Protein AF-A0A7V9RB89-F1 (afdb_monomer)

Radius of gyration: 16.5 Å; Cα contacts (8 Å, |Δi|>4): 293; chains: 1; bounding box: 40×35×55 Å

Solvent-accessible surface area (backbone atoms only — not comparable to full-atom values): 9734 Å² total; per-residue (Å²): 130,84,79,78,78,75,52,52,23,32,39,73,30,50,36,52,61,47,45,62,72,90,54,40,83,45,37,61,54,42,22,46,54,52,33,53,50,50,51,65,57,49,55,71,31,87,60,39,39,52,59,54,70,90,77,46,61,68,39,65,51,99,50,34,65,42,52,78,81,28,48,93,84,55,78,72,59,70,92,80,54,57,86,86,67,62,52,31,41,33,34,41,39,35,37,32,60,62,63,66,38,30,37,38,36,38,37,78,88,64,66,72,45,76,28,66,26,52,68,92,36,50,22,41,11,50,46,40,16,51,34,54,51,30,47,76,67,78,43,74,66,72,88,67,79,61,62,93,34,50,36,58,56,53,53,56,51,34,67,72,49,36,65,60,48,33,52,52,23,45,61,73,78,105

Foldseek 3Di:
DPDDDAAAEEEEAQAQEAEDDPLRVLRQVLSVVVRVVVQVQQCQFPRYDYDDPVPFDFAQDPLATHGQQRDDPRPDDPVVCPVPHHQKYWYWYAYPLDGWIKIWIQGPVGDIDIFIFDDDAPQRGVQRSQQVVCVVVVHHRRPDGGDRHGRVNSSVVSVVCVVVRSVVSVVVVD

pLDDT: mean 82.62, std 15.43, range [40.25, 97.62]

Secondary structure (DSSP, 8-state):
-PPPPPPEEEEEPPPEEEE-GGGGGGHHHHHHHHHHHHHHHHTT-TTEEEPPGGGS-EEEETTEEEETT-STT----GGG--TTS-SEEEEEEEEESS---EEEEEETTS--EEEE--SSSHHHHHHHHHHHHHHTTTPPPPSSPPP---HHHHHHHHHHHHHHHHHHHHHHT-

Mean predicted aligned error: 6.87 Å

Structure (mmCIF, N/CA/C/O backbone):
data_AF-A0A7V9RB89-F1
#
_entry.id   AF-A0A7V9RB89-F1
#
loop_
_atom_site.group_PDB
_atom_site.id
_atom_site.type_symbol
_atom_site.label_a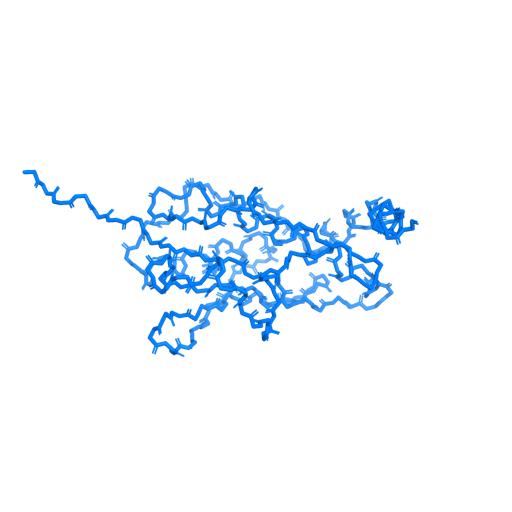tom_id
_atom_site.label_alt_id
_atom_site.label_comp_id
_atom_site.label_asym_id
_atom_site.label_entity_id
_atom_site.label_seq_id
_atom_site.pdbx_PDB_ins_code
_atom_site.Cartn_x
_atom_site.Cartn_y
_atom_site.Cartn_z
_atom_site.occupancy
_atom_site.B_iso_or_equiv
_atom_site.auth_seq_id
_atom_site.auth_comp_id
_atom_site.auth_asym_id
_atom_site.auth_atom_id
_atom_site.pdbx_PDB_model_num
ATOM 1 N N . MET A 1 1 ? -10.535 8.836 34.112 1.00 44.34 1 MET A N 1
ATOM 2 C CA . MET A 1 1 ? -9.836 9.058 32.825 1.00 44.34 1 MET A CA 1
ATOM 3 C C . MET A 1 1 ? -10.573 8.266 31.757 1.00 44.34 1 MET A C 1
ATOM 5 O O . MET A 1 1 ? -10.891 7.116 32.045 1.00 44.34 1 MET A O 1
ATOM 9 N N . PRO A 1 2 ? -10.910 8.839 30.589 1.00 47.19 2 PRO A N 1
ATOM 10 C CA . PRO A 1 2 ? -11.488 8.049 29.507 1.00 47.19 2 PRO A CA 1
ATOM 11 C C . PRO A 1 2 ? -10.495 6.961 29.083 1.00 47.19 2 PRO A C 1
ATOM 13 O O . PRO A 1 2 ? -9.287 7.201 29.063 1.00 47.19 2 PRO A O 1
ATOM 16 N N . ALA A 1 3 ? -10.992 5.758 28.794 1.00 58.00 3 ALA A N 1
ATOM 17 C CA . ALA A 1 3 ? -10.149 4.661 28.337 1.00 58.00 3 ALA A CA 1
ATOM 18 C C . ALA A 1 3 ? -9.470 5.055 27.016 1.00 58.00 3 ALA A C 1
ATOM 20 O O . ALA A 1 3 ? -10.143 5.438 26.058 1.00 58.00 3 ALA A O 1
ATOM 21 N N . LEU A 1 4 ? -8.139 4.974 26.967 1.00 59.44 4 LEU A N 1
ATOM 22 C CA . LEU A 1 4 ? -7.384 5.184 25.734 1.00 59.44 4 LEU A CA 1
ATOM 23 C C . LEU A 1 4 ? -7.846 4.153 24.699 1.00 59.44 4 LEU A C 1
ATOM 25 O O . LEU A 1 4 ? -7.739 2.944 24.920 1.00 59.44 4 LEU A O 1
ATOM 29 N N . ARG A 1 5 ? -8.381 4.627 23.569 1.00 74.12 5 ARG A N 1
ATOM 30 C CA . ARG A 1 5 ? -8.770 3.750 22.462 1.00 74.12 5 ARG A CA 1
ATOM 31 C C . ARG A 1 5 ? -7.505 3.089 21.922 1.00 74.12 5 ARG A C 1
ATOM 33 O O . ARG A 1 5 ? -6.578 3.774 21.498 1.00 74.12 5 ARG A O 1
ATOM 40 N N . LYS A 1 6 ? -7.470 1.757 21.941 1.00 83.12 6 LYS A N 1
ATOM 41 C CA . LYS A 1 6 ? -6.386 0.990 21.323 1.00 83.12 6 LYS A CA 1
ATOM 42 C C . LYS A 1 6 ? -6.282 1.362 19.830 1.00 83.12 6 LYS A C 1
ATOM 44 O O . LYS A 1 6 ? -7.332 1.450 19.187 1.00 83.12 6 LYS A O 1
ATOM 49 N N . PRO A 1 7 ? -5.070 1.554 19.276 1.00 88.44 7 PRO A N 1
ATOM 50 C CA . PRO A 1 7 ? -4.898 1.806 17.847 1.00 88.44 7 PRO A CA 1
ATOM 51 C C . PRO A 1 7 ? -5.515 0.692 16.996 1.00 88.44 7 PRO A C 1
ATOM 53 O O . PRO A 1 7 ? -5.465 -0.480 17.381 1.00 88.44 7 PRO A O 1
ATOM 56 N N . HIS A 1 8 ? -6.064 1.052 15.835 1.00 89.50 8 HIS A N 1
ATOM 57 C CA . HIS A 1 8 ? -6.584 0.089 14.861 1.00 89.50 8 HIS A CA 1
ATOM 58 C C . HIS A 1 8 ? -5.412 -0.608 14.172 1.00 89.50 8 HIS A C 1
ATOM 60 O O . HIS A 1 8 ? -4.564 0.048 13.561 1.00 89.50 8 HIS A O 1
ATOM 66 N N . ARG A 1 9 ? -5.313 -1.931 14.316 1.00 87.38 9 ARG A N 1
ATOM 67 C CA . ARG A 1 9 ? -4.134 -2.690 13.883 1.00 87.38 9 ARG A CA 1
ATOM 68 C C . ARG A 1 9 ? -4.324 -3.225 12.484 1.00 87.38 9 ARG A C 1
ATOM 70 O O . ARG A 1 9 ? -5.241 -4.012 12.247 1.00 87.38 9 ARG A O 1
ATOM 77 N N . ILE A 1 10 ? -3.418 -2.868 11.588 1.00 87.06 10 ILE A N 1
ATOM 78 C CA . ILE A 1 10 ? -3.523 -3.233 10.179 1.00 87.06 10 ILE A CA 1
ATOM 79 C C . ILE A 1 10 ? -2.289 -3.969 9.688 1.00 87.06 10 ILE A C 1
ATOM 81 O O . ILE A 1 10 ? -1.202 -3.824 10.246 1.00 87.06 10 ILE A O 1
ATOM 85 N N . ALA A 1 11 ? -2.449 -4.704 8.595 1.00 83.19 11 ALA A N 1
ATOM 86 C CA . ALA A 1 11 ? -1.333 -5.106 7.755 1.00 83.19 11 ALA A CA 1
ATOM 87 C C . ALA A 1 11 ? -1.590 -4.725 6.304 1.00 83.19 11 ALA A C 1
ATOM 89 O O . ALA A 1 11 ? -2.717 -4.830 5.822 1.00 83.19 11 ALA A O 1
ATOM 90 N N . VAL A 1 12 ? -0.530 -4.285 5.633 1.00 86.31 12 VAL A N 1
ATOM 91 C CA . VAL A 1 12 ? -0.569 -3.832 4.245 1.00 86.31 12 VAL A CA 1
ATOM 92 C C . VAL A 1 12 ? 0.015 -4.936 3.371 1.00 86.31 12 VAL A C 1
ATOM 94 O O . VAL A 1 12 ? 1.176 -5.305 3.552 1.00 86.31 12 VAL A O 1
ATOM 97 N N . LEU A 1 13 ? -0.775 -5.485 2.450 1.00 83.38 13 LEU A N 1
ATOM 98 C CA . LEU A 1 13 ? -0.290 -6.453 1.463 1.00 83.38 13 LEU A CA 1
ATOM 99 C C . LEU A 1 13 ? 0.309 -5.724 0.256 1.00 83.38 13 LEU A C 1
ATOM 101 O O . LEU A 1 13 ? 0.037 -4.538 0.044 1.00 83.38 13 LEU A O 1
ATOM 105 N N . VAL A 1 14 ? 1.107 -6.435 -0.546 1.00 83.62 14 VAL A N 1
ATOM 106 C CA . VAL A 1 14 ? 1.648 -5.883 -1.792 1.00 83.62 14 VAL A CA 1
ATOM 107 C C . VAL A 1 14 ? 0.480 -5.487 -2.706 1.00 83.62 14 VAL A C 1
ATOM 109 O O . VAL A 1 14 ? -0.481 -6.254 -2.828 1.00 83.62 14 VAL A O 1
ATOM 112 N N . PRO A 1 15 ? 0.536 -4.305 -3.342 1.00 89.50 15 PRO A N 1
ATOM 113 C CA . PRO A 1 15 ? -0.453 -3.887 -4.321 1.00 89.50 15 PRO A CA 1
ATOM 114 C C . PRO A 1 15 ? -0.630 -4.894 -5.460 1.00 89.50 15 PRO A C 1
ATOM 116 O O . PRO A 1 15 ? 0.336 -5.440 -5.990 1.00 89.50 15 PRO A O 1
ATOM 119 N N . GLN A 1 16 ? -1.874 -5.071 -5.888 1.00 91.12 16 GLN A N 1
ATOM 120 C CA . GLN A 1 16 ? -2.214 -5.652 -7.178 1.00 91.12 16 GLN A CA 1
ATOM 121 C C . GLN A 1 16 ? -1.991 -4.576 -8.242 1.00 91.12 16 GLN A C 1
ATOM 123 O O . GLN A 1 16 ? -2.804 -3.664 -8.403 1.00 91.12 16 GLN A O 1
ATOM 128 N N . LEU A 1 17 ? -0.847 -4.658 -8.917 1.00 91.38 17 LEU A N 1
ATOM 129 C CA . LEU A 1 17 ? -0.403 -3.654 -9.871 1.00 91.38 17 LEU A CA 1
ATOM 130 C C . LEU A 1 17 ? -0.473 -4.184 -11.302 1.00 91.38 17 LEU A C 1
ATOM 132 O O . LEU A 1 17 ? 0.083 -5.239 -11.602 1.00 91.38 17 LEU A O 1
ATOM 136 N N . ALA A 1 18 ? -1.100 -3.413 -12.186 1.00 93.06 18 ALA A N 1
ATOM 137 C CA . ALA A 1 18 ? -0.979 -3.586 -13.628 1.00 93.06 18 ALA A CA 1
ATOM 138 C C . ALA A 1 18 ? -0.146 -2.432 -14.203 1.00 93.06 18 ALA A C 1
ATOM 140 O O . ALA A 1 18 ? -0.438 -1.270 -13.928 1.00 93.06 18 ALA A O 1
ATOM 141 N N . ILE A 1 19 ? 0.885 -2.741 -14.992 1.00 93.25 19 ILE A N 1
ATOM 142 C CA . ILE A 1 19 ? 1.668 -1.737 -15.724 1.00 93.25 19 ILE A CA 1
ATOM 143 C C . ILE A 1 19 ? 1.481 -1.968 -17.219 1.00 93.25 19 ILE A C 1
ATOM 145 O O . ILE A 1 19 ? 1.599 -3.096 -17.700 1.00 93.25 19 ILE A O 1
ATOM 149 N N . GLU A 1 20 ? 1.180 -0.899 -17.948 1.00 87.81 20 GLU A N 1
ATOM 150 C CA . GLU A 1 20 ? 0.993 -0.940 -19.395 1.00 87.81 20 GLU A CA 1
ATOM 151 C C . GLU A 1 20 ? 2.329 -0.988 -20.163 1.00 87.81 20 GLU A C 1
ATOM 153 O O . GLU A 1 20 ? 3.328 -0.379 -19.780 1.00 87.81 20 GLU A O 1
ATOM 158 N N . GLY A 1 21 ? 2.328 -1.669 -21.313 1.00 88.56 21 GLY A N 1
ATOM 159 C CA . GLY A 1 21 ? 3.415 -1.606 -22.292 1.00 88.56 21 GLY A CA 1
ATOM 160 C C . GLY A 1 21 ? 4.725 -2.274 -21.860 1.00 88.56 21 GLY A C 1
ATOM 161 O O . GLY A 1 21 ? 4.742 -3.248 -21.110 1.00 88.56 21 GLY A O 1
ATOM 162 N N . GLY A 1 22 ? 5.843 -1.763 -22.386 1.00 87.19 22 GLY A N 1
ATOM 163 C CA . GLY A 1 22 ? 7.181 -2.328 -22.158 1.00 87.19 22 GLY A CA 1
ATOM 164 C C . GLY A 1 22 ? 7.659 -2.257 -20.704 1.00 87.19 22 GLY A C 1
ATOM 165 O O . GLY A 1 22 ? 8.598 -2.958 -20.340 1.00 87.19 22 GLY A O 1
ATOM 166 N N . ASP A 1 23 ? 6.994 -1.461 -19.865 1.00 90.62 23 ASP A N 1
ATOM 167 C CA . ASP A 1 23 ? 7.321 -1.315 -18.446 1.00 90.62 23 ASP A CA 1
ATOM 168 C C . ASP A 1 23 ? 6.724 -2.416 -17.563 1.00 90.62 23 ASP A C 1
ATOM 170 O O . ASP A 1 23 ? 7.016 -2.459 -16.369 1.00 90.62 23 ASP A O 1
ATOM 174 N N . ALA A 1 24 ? 5.937 -3.339 -18.129 1.00 90.75 24 ALA A N 1
ATOM 175 C CA . ALA A 1 24 ? 5.381 -4.482 -17.403 1.00 90.75 24 ALA A CA 1
ATOM 176 C C . ALA A 1 24 ? 6.450 -5.319 -16.672 1.00 90.75 24 ALA A C 1
ATOM 178 O O . ALA A 1 24 ? 6.165 -5.915 -15.634 1.00 90.75 24 ALA A O 1
ATOM 179 N N . ALA A 1 25 ? 7.694 -5.314 -17.165 1.00 88.69 25 ALA A N 1
ATOM 180 C CA . ALA A 1 25 ? 8.830 -5.973 -16.522 1.00 88.69 25 ALA A CA 1
ATOM 181 C C . ALA A 1 25 ? 9.185 -5.397 -15.136 1.00 88.69 25 ALA A C 1
ATOM 183 O O . ALA A 1 25 ? 9.809 -6.097 -14.346 1.00 88.69 25 ALA A O 1
ATOM 184 N N . TYR A 1 26 ? 8.778 -4.159 -14.830 1.00 90.38 26 TYR A N 1
ATOM 185 C CA . TYR A 1 26 ? 9.046 -3.481 -13.555 1.00 90.38 26 TYR A CA 1
ATOM 186 C C . TYR A 1 26 ? 7.879 -3.565 -12.557 1.00 90.38 26 TYR A C 1
ATOM 188 O O . TYR A 1 26 ? 7.852 -2.842 -11.557 1.00 90.38 26 TYR A O 1
ATOM 196 N N . ALA A 1 27 ? 6.873 -4.406 -12.826 1.00 90.44 27 ALA A N 1
ATOM 197 C CA . ALA A 1 27 ? 5.674 -4.494 -11.992 1.00 90.44 27 ALA A CA 1
ATOM 198 C C . ALA A 1 27 ? 5.983 -4.900 -10.542 1.00 90.44 27 ALA A C 1
ATOM 200 O O . ALA A 1 27 ? 5.367 -4.372 -9.614 1.00 90.44 27 ALA A O 1
ATOM 201 N N . ALA A 1 28 ? 6.959 -5.787 -10.333 1.00 88.38 28 ALA A N 1
ATOM 202 C CA . ALA A 1 28 ? 7.362 -6.223 -9.000 1.00 88.38 28 ALA A CA 1
ATOM 203 C C . ALA A 1 28 ? 8.019 -5.081 -8.203 1.00 88.38 28 ALA A C 1
ATOM 205 O O . ALA A 1 28 ? 7.640 -4.819 -7.061 1.00 88.38 28 ALA A O 1
ATOM 206 N N . GLU A 1 29 ? 8.951 -4.350 -8.818 1.00 90.88 29 GLU A N 1
ATOM 207 C CA . GLU A 1 29 ? 9.652 -3.215 -8.211 1.00 90.88 29 GLU A CA 1
ATOM 208 C C . GLU A 1 29 ? 8.698 -2.061 -7.903 1.00 90.88 29 GLU A C 1
ATOM 210 O O . GLU A 1 29 ? 8.773 -1.454 -6.834 1.00 90.88 29 GLU A O 1
ATOM 215 N N . ALA A 1 30 ? 7.769 -1.773 -8.816 1.00 92.50 30 ALA A N 1
ATOM 216 C CA . ALA A 1 30 ? 6.751 -0.752 -8.603 1.00 92.50 30 ALA A CA 1
ATOM 217 C C . ALA A 1 30 ? 5.776 -1.158 -7.497 1.00 92.50 30 ALA A C 1
ATOM 219 O O . ALA A 1 30 ? 5.452 -0.335 -6.639 1.00 92.50 30 ALA A O 1
ATOM 220 N N . GLY A 1 31 ? 5.371 -2.430 -7.452 1.00 90.75 31 GLY A N 1
ATOM 221 C CA . GLY A 1 31 ? 4.583 -2.980 -6.353 1.00 90.75 31 GLY A CA 1
ATOM 222 C C . GLY A 1 31 ? 5.287 -2.802 -5.007 1.00 90.75 31 GLY A C 1
ATOM 223 O O . GLY A 1 31 ? 4.670 -2.326 -4.053 1.00 90.75 31 GLY A O 1
ATOM 224 N N . LEU A 1 32 ? 6.589 -3.096 -4.939 1.00 88.56 32 LEU A N 1
ATOM 225 C CA . LEU A 1 32 ? 7.406 -2.913 -3.737 1.00 88.56 32 LEU A CA 1
ATOM 226 C C . LEU A 1 32 ? 7.508 -1.436 -3.324 1.00 88.56 32 LEU A C 1
ATOM 228 O O . LEU A 1 32 ? 7.311 -1.111 -2.153 1.00 88.56 32 LEU A O 1
ATOM 232 N N . LEU A 1 33 ? 7.762 -0.529 -4.272 1.00 91.00 33 LEU A N 1
ATOM 233 C CA . LEU A 1 33 ? 7.849 0.912 -4.012 1.00 91.00 33 LEU A CA 1
ATOM 234 C C . LEU A 1 33 ? 6.528 1.482 -3.475 1.00 91.00 33 LEU A C 1
ATOM 236 O O . LEU A 1 33 ? 6.517 2.223 -2.486 1.00 91.00 33 LEU A O 1
ATOM 240 N N . VAL A 1 34 ? 5.404 1.108 -4.088 1.00 91.38 34 VAL A N 1
ATOM 241 C CA . VAL A 1 34 ? 4.070 1.536 -3.645 1.00 91.38 34 VAL A CA 1
ATOM 242 C C . VAL A 1 34 ? 3.742 0.933 -2.278 1.00 91.38 34 VAL A C 1
ATOM 244 O O . VAL A 1 34 ? 3.245 1.641 -1.403 1.00 91.38 34 VAL A O 1
ATOM 247 N N . TRP A 1 35 ? 4.073 -0.340 -2.048 1.00 89.25 35 TRP A N 1
ATOM 248 C CA . TRP A 1 35 ? 3.883 -1.010 -0.759 1.00 89.25 35 TRP A CA 1
ATOM 249 C C . TRP A 1 35 ? 4.624 -0.303 0.386 1.00 89.25 35 TRP A C 1
ATOM 251 O O . TRP A 1 35 ? 4.004 0.046 1.394 1.00 89.25 35 TRP A O 1
ATOM 261 N N . MET A 1 36 ? 5.920 -0.018 0.209 1.00 87.88 36 MET A N 1
ATOM 262 C CA . MET A 1 36 ? 6.722 0.721 1.193 1.00 87.88 36 MET A CA 1
ATOM 263 C C . MET A 1 36 ? 6.128 2.105 1.467 1.00 87.88 36 MET A C 1
ATOM 265 O O . MET A 1 36 ? 5.982 2.504 2.622 1.00 87.88 36 MET A O 1
ATOM 269 N N . THR A 1 37 ? 5.711 2.808 0.410 1.00 89.44 37 THR A N 1
ATOM 270 C CA . THR A 1 37 ? 5.068 4.125 0.520 1.00 89.44 37 THR A CA 1
ATOM 271 C C . THR A 1 37 ? 3.798 4.070 1.370 1.00 89.44 37 THR A C 1
ATOM 273 O O . THR A 1 37 ? 3.598 4.925 2.234 1.00 89.44 37 THR A O 1
ATOM 276 N N . CYS A 1 38 ? 2.960 3.047 1.180 1.00 89.88 38 CYS A N 1
ATOM 277 C CA . CYS A 1 38 ? 1.737 2.866 1.960 1.00 89.88 38 CYS A CA 1
ATOM 278 C C . CYS A 1 38 ? 2.034 2.675 3.448 1.00 89.88 38 CYS A C 1
ATOM 280 O O . CYS A 1 38 ? 1.398 3.314 4.287 1.00 89.88 38 CYS A O 1
ATOM 282 N N . ILE A 1 39 ? 3.005 1.822 3.788 1.00 88.19 39 ILE A N 1
ATOM 283 C CA . ILE A 1 39 ? 3.357 1.568 5.189 1.00 88.19 39 ILE A CA 1
ATOM 284 C C . ILE A 1 39 ? 3.927 2.828 5.834 1.00 88.19 39 ILE A C 1
ATOM 286 O O . ILE A 1 39 ? 3.470 3.226 6.906 1.00 88.19 39 ILE A O 1
ATOM 290 N N . GLU A 1 40 ? 4.861 3.498 5.162 1.00 88.31 40 GLU A N 1
ATOM 291 C CA . GLU A 1 40 ? 5.455 4.741 5.647 1.00 88.31 40 GLU A CA 1
ATOM 292 C C . GLU A 1 40 ? 4.419 5.847 5.849 1.00 88.31 40 GLU A C 1
ATOM 294 O O . GLU A 1 40 ? 4.482 6.606 6.820 1.00 88.31 40 GLU A O 1
ATOM 299 N N . HIS A 1 41 ? 3.445 5.964 4.953 1.00 90.25 41 HIS A N 1
ATOM 300 C CA . HIS A 1 41 ? 2.369 6.931 5.110 1.00 90.25 41 HIS A CA 1
ATOM 301 C C . HIS A 1 41 ? 1.471 6.580 6.306 1.00 90.25 41 HIS A C 1
ATOM 303 O O . HIS A 1 41 ? 1.266 7.404 7.197 1.00 90.25 41 HIS A O 1
ATOM 309 N N . LEU A 1 42 ? 0.979 5.341 6.370 1.00 91.12 42 LEU A N 1
ATOM 310 C CA . LEU A 1 42 ? -0.008 4.922 7.365 1.00 91.12 42 LEU A CA 1
ATOM 311 C C . LEU A 1 42 ? 0.570 4.798 8.780 1.00 91.12 42 LEU A C 1
ATOM 313 O O . LEU A 1 42 ? -0.135 5.096 9.745 1.00 91.12 42 LEU A O 1
ATOM 317 N N . ARG A 1 43 ? 1.851 4.426 8.938 1.00 89.12 43 ARG A N 1
ATOM 318 C CA . ARG A 1 43 ? 2.501 4.309 10.262 1.00 89.12 43 ARG A CA 1
ATOM 319 C C . ARG A 1 43 ? 2.603 5.645 11.001 1.00 89.12 43 ARG A C 1
ATOM 321 O O . ARG A 1 43 ? 2.803 5.656 12.210 1.00 89.12 43 ARG A O 1
ATOM 328 N N . ARG A 1 44 ? 2.462 6.770 10.289 1.00 89.88 44 ARG A N 1
ATOM 329 C CA . ARG A 1 44 ? 2.465 8.125 10.867 1.00 89.88 44 ARG A CA 1
ATOM 330 C C . ARG A 1 44 ? 1.115 8.526 11.467 1.00 89.88 44 ARG A C 1
ATOM 332 O O . ARG A 1 44 ? 1.045 9.543 12.155 1.00 89.88 44 ARG A O 1
ATOM 339 N N . HIS A 1 45 ? 0.045 7.767 11.222 1.00 91.62 45 HIS A N 1
ATOM 340 C CA . HIS A 1 45 ? -1.274 8.082 11.757 1.00 91.62 45 HIS A CA 1
ATOM 341 C C . HIS A 1 45 ? -1.407 7.600 13.219 1.00 91.62 45 HIS A C 1
ATOM 343 O O . HIS A 1 45 ? -1.308 6.400 13.476 1.00 91.62 45 HIS A O 1
ATOM 349 N N . PRO A 1 46 ? -1.725 8.482 14.189 1.00 90.19 46 PRO A N 1
ATOM 350 C CA . PRO A 1 46 ? -1.694 8.149 15.621 1.00 90.19 46 PRO A CA 1
ATOM 351 C C . PRO A 1 46 ? -2.754 7.122 16.052 1.00 90.19 46 PRO A C 1
ATOM 353 O O . PRO A 1 46 ? -2.617 6.468 17.080 1.00 90.19 46 PRO A O 1
ATOM 356 N N . GLY A 1 47 ? -3.828 6.978 15.273 1.00 91.00 47 GLY A N 1
ATOM 357 C CA . GLY A 1 47 ? -4.880 5.985 15.502 1.00 91.00 47 GLY A CA 1
ATOM 358 C C . GLY A 1 47 ? -4.630 4.621 14.852 1.00 91.00 47 GLY A C 1
ATOM 359 O O . GLY A 1 47 ? -5.504 3.759 14.946 1.00 91.00 47 GLY A O 1
ATOM 360 N N . LEU A 1 48 ? -3.492 4.424 14.175 1.00 90.75 48 LEU A N 1
ATOM 361 C CA . LEU A 1 48 ? -3.139 3.163 13.524 1.00 90.75 48 LEU A CA 1
ATOM 362 C C . LEU A 1 48 ? -1.947 2.500 14.209 1.00 90.75 48 LEU A C 1
ATOM 364 O O . LEU A 1 48 ? -1.000 3.151 14.634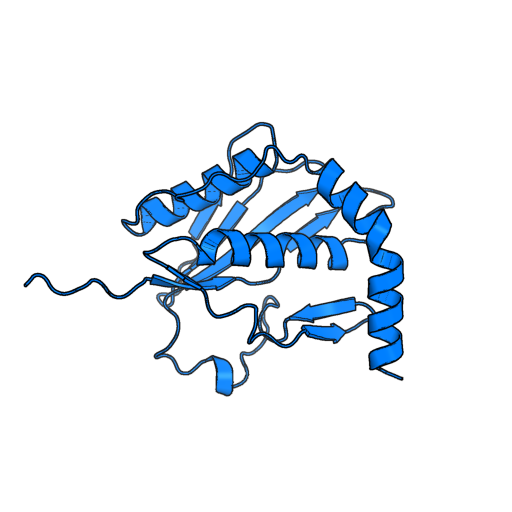 1.00 90.75 48 LEU A O 1
ATOM 368 N N . ALA A 1 49 ? -1.982 1.175 14.251 1.00 88.38 49 ALA A N 1
ATOM 369 C CA . ALA A 1 49 ? -0.812 0.348 14.487 1.00 88.38 49 ALA A CA 1
ATOM 370 C C . ALA A 1 49 ? -0.574 -0.472 13.219 1.00 88.38 49 ALA A C 1
ATOM 372 O O . ALA A 1 49 ? -1.209 -1.505 12.994 1.00 88.38 49 ALA A O 1
ATOM 373 N N . VAL A 1 50 ? 0.302 0.032 12.355 1.00 85.69 50 VAL A N 1
ATOM 374 C CA . VAL A 1 50 ? 0.675 -0.651 11.116 1.00 85.69 50 VAL A CA 1
ATOM 375 C C . VAL A 1 50 ? 1.703 -1.711 11.467 1.00 85.69 50 VAL A C 1
ATOM 377 O O . VAL A 1 50 ? 2.745 -1.387 12.032 1.00 85.69 50 VAL A O 1
ATOM 380 N N . TYR A 1 51 ? 1.382 -2.979 11.207 1.00 72.00 51 TYR A N 1
ATOM 381 C CA . TYR A 1 51 ? 2.315 -4.064 11.476 1.00 72.00 51 TYR A CA 1
ATOM 382 C C . TYR A 1 51 ? 3.594 -3.831 10.670 1.00 72.00 51 TYR A C 1
ATOM 384 O O . TYR A 1 51 ? 3.540 -3.532 9.478 1.00 72.00 51 TYR A O 1
ATOM 392 N N . ASP A 1 52 ? 4.713 -3.894 11.379 1.00 55.69 52 ASP A N 1
ATOM 393 C CA . ASP A 1 52 ? 5.940 -3.194 11.031 1.00 55.69 52 ASP A CA 1
ATOM 394 C C . ASP A 1 52 ? 6.537 -3.658 9.691 1.00 55.69 52 ASP A C 1
ATOM 396 O O . ASP A 1 52 ? 6.869 -4.838 9.520 1.00 55.69 52 ASP A O 1
ATOM 400 N N . ALA A 1 53 ? 6.698 -2.722 8.748 1.00 48.00 53 ALA A N 1
ATOM 401 C CA . ALA A 1 53 ? 7.496 -2.945 7.540 1.00 48.00 53 ALA A CA 1
ATOM 402 C C . ALA A 1 53 ? 8.914 -3.403 7.900 1.00 48.00 53 ALA A C 1
ATOM 404 O O . ALA A 1 53 ? 9.462 -4.251 7.204 1.00 48.00 53 ALA A O 1
ATOM 405 N N . GLU A 1 54 ? 9.481 -2.904 9.005 1.00 40.56 54 GLU A N 1
ATOM 406 C CA . GLU A 1 54 ? 10.853 -3.217 9.428 1.00 40.56 54 GLU A CA 1
ATOM 407 C C . GLU A 1 54 ? 10.988 -4.658 9.944 1.00 40.56 54 GLU A C 1
ATOM 409 O O . GLU A 1 54 ? 12.060 -5.251 9.870 1.00 40.56 54 GLU A O 1
ATOM 414 N N . SER A 1 55 ? 9.885 -5.268 10.392 1.00 49.69 55 SER A N 1
ATOM 415 C CA . SER A 1 55 ? 9.831 -6.680 10.803 1.00 49.69 55 SER A CA 1
ATOM 416 C C . SER A 1 55 ? 9.349 -7.609 9.687 1.00 49.69 55 SER A C 1
ATOM 418 O O . SER A 1 55 ? 9.080 -8.789 9.927 1.00 49.69 55 SER A O 1
ATOM 420 N N . THR A 1 56 ? 9.183 -7.082 8.474 1.00 63.88 56 THR A N 1
ATOM 421 C CA . THR A 1 56 ? 8.756 -7.860 7.319 1.00 63.88 56 THR A CA 1
ATOM 422 C C . THR A 1 56 ? 9.976 -8.255 6.507 1.00 63.88 56 THR A C 1
ATOM 424 O O . THR A 1 56 ? 10.457 -7.447 5.712 1.00 63.88 56 THR A O 1
ATOM 427 N N . PRO A 1 57 ? 10.485 -9.487 6.660 1.00 68.06 57 PRO A N 1
ATOM 428 C CA . PRO A 1 57 ? 11.609 -9.914 5.853 1.00 68.06 57 PRO A CA 1
ATOM 429 C C . PRO A 1 57 ? 11.206 -9.906 4.373 1.00 68.06 57 PRO A C 1
ATOM 431 O O . PRO A 1 57 ? 10.200 -10.506 3.968 1.00 68.06 57 PRO A O 1
ATOM 434 N N . LEU A 1 58 ? 11.991 -9.177 3.581 1.00 74.44 58 LEU A N 1
ATOM 435 C CA . LEU A 1 58 ? 11.967 -9.259 2.130 1.00 74.44 58 LEU A CA 1
ATOM 436 C C . LEU A 1 58 ? 12.762 -10.494 1.731 1.00 74.44 58 LEU A C 1
ATOM 438 O O . LEU A 1 58 ? 13.916 -10.645 2.126 1.00 74.44 58 LEU A O 1
ATOM 442 N N . PHE A 1 59 ? 12.146 -11.367 0.945 1.00 74.00 59 PHE A N 1
ATOM 443 C CA . PHE A 1 59 ? 12.812 -12.540 0.403 1.00 74.00 59 PHE A CA 1
ATOM 444 C C . PHE A 1 59 ? 12.933 -12.418 -1.112 1.00 74.00 59 PHE A C 1
ATOM 446 O O . PHE A 1 59 ? 11.994 -11.940 -1.760 1.00 74.00 59 PHE A O 1
ATOM 453 N N . PRO A 1 60 ? 14.066 -12.850 -1.687 1.00 78.44 60 PRO A N 1
ATOM 454 C CA . PRO A 1 60 ? 14.168 -12.999 -3.124 1.00 78.44 60 PRO A CA 1
ATOM 455 C C . PRO A 1 60 ? 13.225 -14.119 -3.579 1.00 78.44 60 PRO A C 1
ATOM 457 O O . PRO A 1 60 ? 13.215 -15.220 -3.027 1.00 78.44 60 PRO A O 1
ATOM 460 N N . ARG A 1 61 ? 12.417 -13.832 -4.592 1.00 73.44 61 ARG A N 1
ATOM 461 C CA . ARG A 1 61 ? 11.490 -14.760 -5.228 1.00 73.44 61 ARG A CA 1
ATOM 462 C C . ARG A 1 61 ? 11.389 -14.414 -6.704 1.00 73.44 61 ARG A C 1
ATOM 464 O O . ARG A 1 61 ? 11.165 -13.260 -7.051 1.00 73.44 61 ARG A O 1
ATOM 471 N N . ASP A 1 62 ? 11.572 -15.413 -7.562 1.00 78.38 62 ASP A N 1
ATOM 472 C CA . ASP A 1 6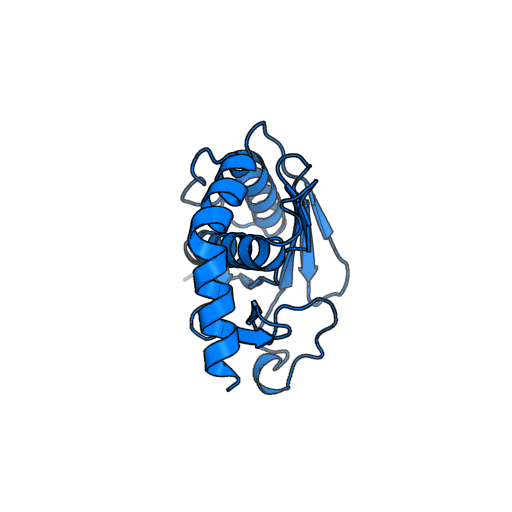2 ? 11.459 -15.267 -9.018 1.00 78.38 62 ASP A CA 1
ATOM 473 C C . ASP A 1 62 ? 12.349 -14.136 -9.590 1.00 78.38 62 ASP A C 1
ATOM 475 O O . ASP A 1 62 ? 12.036 -13.529 -10.606 1.00 78.38 62 ASP A O 1
ATOM 479 N N . GLY A 1 63 ? 13.478 -13.842 -8.928 1.00 78.38 63 GLY A N 1
ATOM 480 C CA . GLY A 1 63 ? 14.402 -12.767 -9.310 1.00 78.38 63 GLY A CA 1
ATOM 481 C C . GLY A 1 63 ? 14.061 -11.371 -8.771 1.00 78.38 63 GLY A C 1
ATOM 482 O O . GLY A 1 63 ? 14.765 -10.427 -9.116 1.00 78.38 63 GLY A O 1
ATOM 483 N N . HIS A 1 64 ? 13.048 -11.242 -7.909 1.00 82.25 64 HIS A N 1
ATOM 484 C CA . HIS A 1 64 ? 12.590 -9.978 -7.323 1.00 82.25 64 HIS A CA 1
ATOM 485 C C . HIS A 1 64 ? 12.491 -10.063 -5.794 1.00 82.25 64 HIS A C 1
ATOM 487 O O . HIS A 1 64 ? 12.362 -11.148 -5.234 1.00 82.25 64 HIS A O 1
ATOM 493 N N . PHE A 1 65 ? 12.511 -8.930 -5.090 1.00 82.56 65 PHE A N 1
ATOM 494 C CA . PHE A 1 65 ? 12.234 -8.909 -3.649 1.00 82.56 65 PHE A CA 1
ATOM 495 C C . PHE A 1 65 ? 10.732 -8.827 -3.377 1.00 82.56 65 PHE A C 1
ATOM 497 O O . PHE A 1 65 ? 10.055 -7.933 -3.883 1.00 82.56 65 PHE A O 1
ATOM 504 N N . ALA A 1 66 ? 10.226 -9.716 -2.522 1.00 76.75 66 ALA A N 1
ATOM 505 C CA . ALA A 1 66 ? 8.840 -9.700 -2.072 1.00 76.75 66 ALA A CA 1
ATOM 506 C C . ALA A 1 66 ? 8.733 -9.918 -0.549 1.00 76.75 66 ALA A C 1
ATOM 508 O O . ALA A 1 66 ? 9.469 -10.729 0.020 1.00 76.75 66 ALA A O 1
ATOM 509 N N . PRO A 1 67 ? 7.800 -9.236 0.134 1.00 74.00 67 PRO A N 1
ATOM 510 C CA . PRO A 1 67 ? 7.544 -9.463 1.550 1.00 74.00 67 PRO A CA 1
ATOM 511 C C . PRO A 1 67 ? 6.834 -10.804 1.797 1.00 74.00 67 PRO A C 1
ATOM 513 O O . PRO A 1 67 ? 5.813 -11.105 1.177 1.00 74.00 67 PRO A O 1
ATOM 516 N N . GLN A 1 68 ? 7.335 -11.594 2.757 1.00 67.69 68 GLN A N 1
ATOM 517 C CA . GLN A 1 68 ? 6.908 -12.990 2.979 1.00 67.69 68 GLN A CA 1
ATOM 518 C C . GLN A 1 68 ? 5.405 -13.177 3.274 1.00 67.69 68 GLN A C 1
ATOM 520 O O . GLN A 1 68 ? 4.836 -14.220 2.966 1.00 67.69 68 GLN A O 1
ATOM 525 N N . HIS A 1 69 ? 4.751 -12.187 3.885 1.00 60.59 69 HIS A N 1
ATOM 526 C CA . HIS A 1 69 ? 3.379 -12.306 4.397 1.00 60.59 69 HIS A CA 1
ATOM 527 C C . HIS A 1 69 ? 2.341 -11.506 3.590 1.00 60.59 69 HIS A C 1
ATOM 529 O O . HIS A 1 69 ? 1.185 -11.405 3.998 1.00 60.59 69 HIS A O 1
ATOM 535 N N . ALA A 1 70 ? 2.757 -10.897 2.481 1.00 57.06 70 ALA A N 1
ATOM 536 C CA . ALA A 1 70 ? 2.001 -9.853 1.796 1.00 57.06 70 ALA A CA 1
ATOM 537 C C . ALA A 1 70 ? 1.593 -10.249 0.365 1.00 57.06 70 ALA A C 1
ATOM 539 O O . ALA A 1 70 ? 1.369 -9.388 -0.482 1.00 57.06 70 ALA A O 1
ATOM 540 N N . LEU A 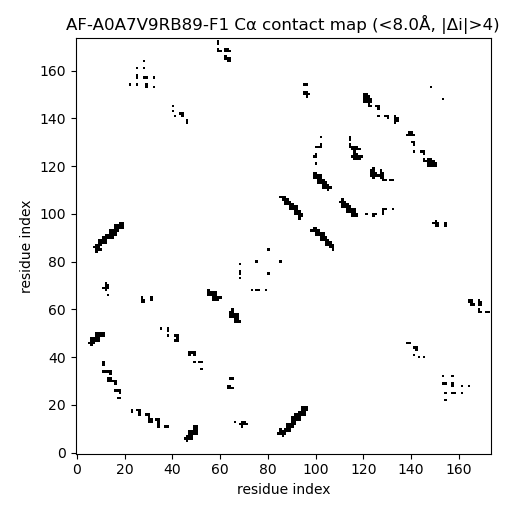1 71 ? 1.451 -11.554 0.111 1.00 58.56 71 LEU A N 1
ATOM 541 C CA . LEU A 1 71 ? 0.891 -12.086 -1.130 1.00 58.56 71 LEU A CA 1
ATOM 542 C C . LEU A 1 71 ? -0.583 -12.455 -0.947 1.00 58.56 71 LEU A C 1
ATOM 544 O O . LEU A 1 71 ? -0.997 -12.974 0.091 1.00 58.56 71 LEU A O 1
ATOM 548 N N . VAL A 1 72 ? -1.369 -12.231 -1.995 1.00 50.72 72 VAL A N 1
ATOM 549 C CA . VAL A 1 72 ? -2.768 -12.664 -2.066 1.00 50.72 72 VAL A CA 1
ATOM 550 C C . VAL A 1 72 ? -2.807 -14.191 -2.000 1.00 50.72 72 VAL A C 1
ATOM 552 O O . VAL A 1 72 ? -2.218 -14.865 -2.839 1.00 50.72 72 VAL A O 1
ATOM 555 N N . GLY A 1 73 ? -3.467 -14.738 -0.978 1.00 49.56 73 GLY A N 1
ATOM 556 C CA . GLY A 1 73 ? -3.548 -16.185 -0.759 1.00 49.56 73 GLY A CA 1
ATOM 557 C C . GLY A 1 73 ? -2.324 -16.815 -0.085 1.00 49.56 73 GLY A C 1
ATOM 558 O O . GLY A 1 73 ? -2.304 -18.034 0.062 1.00 49.56 73 GLY A O 1
ATOM 559 N N . ALA A 1 74 ? -1.325 -16.036 0.358 1.00 48.38 74 ALA A N 1
ATOM 560 C CA . ALA A 1 74 ? -0.291 -16.585 1.234 1.00 48.38 74 ALA A CA 1
ATOM 561 C C . ALA A 1 74 ? -0.939 -17.137 2.506 1.00 48.38 74 ALA A C 1
ATOM 563 O O . ALA A 1 74 ? -1.600 -16.402 3.244 1.00 48.38 74 ALA A O 1
ATOM 564 N N . THR A 1 75 ? -0.726 -18.427 2.765 1.00 43.03 75 THR A N 1
ATOM 565 C CA . THR A 1 75 ? -1.073 -19.041 4.042 1.00 43.03 75 THR A CA 1
ATOM 566 C C . THR A 1 75 ? -0.189 -18.394 5.095 1.00 43.03 75 THR A C 1
ATOM 568 O O . THR A 1 75 ? 1.039 -18.509 5.011 1.00 43.03 75 THR A O 1
ATOM 571 N N . PRO A 1 76 ? -0.754 -17.663 6.057 1.00 44.84 76 PRO A N 1
ATOM 572 C CA . PRO A 1 76 ? 0.077 -16.999 7.027 1.00 44.84 76 PRO A CA 1
ATOM 573 C C . PRO A 1 76 ? 0.787 -18.040 7.881 1.00 44.84 76 PRO A C 1
ATOM 575 O O . PRO A 1 76 ? 0.145 -18.858 8.529 1.00 44.84 76 PRO A O 1
ATOM 578 N N . VAL A 1 77 ? 2.114 -18.019 7.874 1.00 41.69 77 VAL A N 1
ATOM 579 C CA . VAL A 1 77 ? 2.907 -18.832 8.796 1.00 41.69 77 VAL A CA 1
ATOM 580 C C . VAL A 1 77 ? 2.628 -18.387 10.236 1.00 41.69 77 VAL A C 1
ATOM 582 O O . VAL A 1 77 ? 2.579 -17.187 10.526 1.00 41.69 77 VAL A O 1
ATOM 585 N N . ASP A 1 78 ? 2.438 -19.364 11.129 1.00 40.25 78 ASP A N 1
ATOM 586 C CA . ASP A 1 78 ? 1.856 -19.225 12.477 1.00 40.25 78 ASP A CA 1
ATOM 587 C C . ASP A 1 78 ? 2.452 -18.097 13.341 1.00 40.25 78 ASP A C 1
ATOM 589 O O . ASP A 1 78 ? 1.745 -17.472 14.135 1.00 40.25 78 ASP A O 1
ATOM 593 N N . GLY A 1 79 ? 3.728 -17.744 13.144 1.00 43.91 79 GLY A N 1
ATOM 594 C CA . GLY A 1 79 ? 4.386 -16.645 13.864 1.00 43.91 79 GLY A CA 1
ATOM 595 C C . GLY A 1 79 ? 3.780 -15.253 13.612 1.00 43.91 79 GLY A C 1
ATOM 596 O O . GLY A 1 79 ? 3.911 -14.358 14.448 1.00 43.91 79 GLY A O 1
ATOM 597 N N . PHE A 1 80 ? 3.071 -15.061 12.493 1.00 46.38 80 PHE A N 1
ATOM 598 C CA . PHE A 1 80 ? 2.503 -13.772 12.078 1.00 46.38 80 PHE A CA 1
ATOM 599 C C . PHE A 1 80 ? 0.998 -13.620 12.370 1.00 46.38 80 PHE A C 1
ATOM 601 O O . PHE A 1 80 ? 0.477 -12.503 12.243 1.00 46.38 80 PHE A O 1
ATOM 608 N N . PHE A 1 81 ? 0.307 -14.698 12.768 1.00 43.66 81 PHE A N 1
ATOM 609 C CA . PHE A 1 81 ? -1.161 -14.796 12.796 1.00 43.66 81 PHE A CA 1
ATOM 610 C C . PHE A 1 81 ? -1.766 -15.334 14.095 1.00 43.66 81 PHE A C 1
ATOM 612 O O . PHE A 1 81 ? -2.877 -15.863 14.091 1.00 43.66 81 PHE A O 1
ATOM 619 N N . ALA A 1 82 ? -1.135 -15.103 15.249 1.00 44.69 82 ALA A N 1
ATOM 620 C CA . ALA A 1 82 ? -1.918 -15.148 16.479 1.00 44.69 82 ALA A CA 1
ATOM 621 C C . ALA A 1 82 ? -3.119 -14.191 16.304 1.00 44.69 82 ALA A C 1
ATOM 623 O O . ALA A 1 82 ? -2.940 -12.981 16.121 1.00 44.69 82 ALA A O 1
ATOM 624 N N . SER A 1 83 ? -4.340 -14.743 16.326 1.00 43.19 83 SER A N 1
ATOM 625 C CA . SER A 1 83 ? -5.647 -14.082 16.106 1.00 43.19 83 SER A CA 1
ATOM 626 C C . SER A 1 83 ? -5.897 -12.868 17.017 1.00 43.19 83 SER A C 1
ATOM 628 O O . SER A 1 83 ? -6.870 -12.126 16.880 1.00 43.19 83 SER A O 1
ATOM 630 N N . THR A 1 84 ? -4.978 -12.650 17.948 1.00 48.31 84 THR A N 1
ATOM 631 C CA . THR A 1 84 ? -4.862 -11.545 18.878 1.00 48.31 84 THR A CA 1
ATOM 632 C C . THR A 1 84 ? -4.117 -10.327 18.326 1.00 48.31 84 THR A C 1
ATOM 634 O O . THR A 1 84 ? -4.083 -9.334 19.048 1.00 48.31 84 THR A O 1
ATOM 637 N N . ARG A 1 85 ? -3.546 -10.318 17.102 1.00 60.88 85 ARG A N 1
ATOM 638 C CA . ARG A 1 85 ? -2.631 -9.238 16.645 1.00 60.88 85 ARG A CA 1
ATOM 639 C C . ARG A 1 85 ? -3.146 -8.227 15.609 1.00 60.88 85 ARG A C 1
ATOM 641 O O . ARG A 1 85 ? -2.641 -7.109 15.644 1.00 60.88 85 ARG A O 1
ATOM 648 N N . ARG A 1 86 ? -4.119 -8.535 14.742 1.00 76.44 86 ARG A N 1
ATOM 649 C CA . ARG A 1 86 ? -4.539 -7.638 13.634 1.00 76.44 86 ARG A CA 1
ATOM 650 C C . ARG A 1 86 ? -6.059 -7.497 13.569 1.00 76.44 86 ARG A C 1
ATOM 652 O O . ARG A 1 86 ? -6.766 -8.475 13.801 1.00 76.44 86 ARG A O 1
ATOM 659 N N . ASP A 1 87 ? -6.538 -6.299 13.259 1.00 83.94 87 ASP A N 1
ATOM 660 C CA . ASP A 1 87 ? -7.967 -5.996 13.128 1.00 83.94 87 ASP A CA 1
ATOM 661 C C . ASP A 1 87 ? -8.410 -6.054 11.651 1.00 83.94 87 ASP A C 1
ATOM 663 O O . ASP A 1 87 ? -9.543 -6.446 11.356 1.00 83.94 87 ASP A O 1
ATOM 667 N N . GLU A 1 88 ? -7.506 -5.729 10.716 1.00 86.06 88 GLU A N 1
ATOM 668 C CA . GLU A 1 88 ? -7.814 -5.622 9.286 1.00 86.06 88 GLU A CA 1
ATOM 669 C C . GLU A 1 88 ? -6.584 -5.832 8.378 1.00 86.06 88 GLU A C 1
ATOM 671 O O . GLU A 1 88 ? -5.460 -5.471 8.734 1.00 86.06 88 GLU A O 1
ATOM 676 N N . LEU A 1 89 ? -6.796 -6.409 7.194 1.00 85.44 89 LEU A N 1
ATOM 677 C CA . LEU A 1 89 ? -5.822 -6.438 6.097 1.00 85.44 89 LEU A CA 1
ATOM 678 C C . LEU A 1 89 ? -6.210 -5.392 5.058 1.00 85.44 89 LEU A C 1
ATOM 680 O O . LEU A 1 89 ? -7.391 -5.276 4.743 1.00 85.44 89 LEU A O 1
ATOM 684 N N . ILE A 1 90 ? -5.241 -4.678 4.491 1.00 90.06 90 ILE A N 1
ATOM 685 C CA . ILE A 1 90 ? -5.491 -3.739 3.398 1.00 90.06 90 ILE A CA 1
ATOM 686 C C . ILE A 1 90 ? -4.505 -3.933 2.250 1.00 90.06 90 ILE A C 1
ATOM 688 O O . ILE A 1 90 ? -3.368 -4.344 2.469 1.00 90.06 90 ILE A O 1
ATOM 692 N N . TRP A 1 91 ? -4.928 -3.634 1.027 1.00 91.50 91 TRP A N 1
ATOM 693 C CA . TRP A 1 91 ? -4.061 -3.631 -0.154 1.00 91.50 91 TRP A CA 1
ATOM 694 C C . TRP A 1 91 ? -4.640 -2.741 -1.242 1.00 91.50 91 TRP A C 1
ATOM 696 O O . TRP A 1 91 ? -5.838 -2.459 -1.247 1.00 91.50 91 TRP A O 1
ATOM 706 N N . LEU A 1 92 ? -3.790 -2.299 -2.161 1.00 94.62 92 LEU A N 1
ATOM 707 C CA . LEU A 1 92 ? -4.219 -1.497 -3.300 1.00 94.62 92 LEU A CA 1
ATOM 708 C C . LEU A 1 92 ? -4.414 -2.369 -4.542 1.00 94.62 92 LEU A C 1
ATOM 710 O O . LEU A 1 92 ? -3.690 -3.340 -4.734 1.00 94.62 92 LEU A O 1
ATOM 714 N N . GLU A 1 93 ? -5.356 -1.988 -5.390 1.00 95.12 93 GLU A N 1
ATOM 715 C CA . GLU A 1 93 ? -5.471 -2.380 -6.795 1.00 95.12 93 GLU A CA 1
ATOM 716 C C . GLU A 1 93 ? -5.322 -1.094 -7.615 1.00 95.12 93 GLU A C 1
ATOM 718 O O . GLU A 1 93 ? -6.049 -0.126 -7.380 1.00 95.12 93 GLU A O 1
ATOM 723 N N . LEU A 1 94 ? -4.347 -1.038 -8.522 1.00 94.88 94 LEU A N 1
ATOM 724 C CA . LEU A 1 94 ? -4.117 0.141 -9.358 1.00 94.88 94 LEU A CA 1
ATOM 725 C C . LEU A 1 94 ? -3.408 -0.203 -10.674 1.00 94.88 94 LEU A C 1
ATOM 727 O O . LEU A 1 94 ? -2.591 -1.123 -10.744 1.00 94.88 94 LEU A O 1
ATOM 731 N N . GLY A 1 95 ? -3.726 0.574 -11.709 1.00 94.38 95 GLY A N 1
ATOM 732 C CA . GLY A 1 95 ? -3.034 0.574 -12.997 1.00 94.38 95 GLY A CA 1
ATOM 733 C C . GLY A 1 95 ? -2.057 1.746 -13.103 1.00 94.38 95 GLY A C 1
ATOM 734 O O . GLY A 1 95 ? -2.357 2.838 -12.616 1.00 94.38 95 GLY A O 1
ATOM 735 N N . LEU A 1 96 ? -0.900 1.528 -13.733 1.00 94.06 96 LEU A N 1
ATOM 736 C CA . LEU A 1 96 ? 0.091 2.558 -14.050 1.00 94.06 96 LEU A CA 1
ATOM 737 C C . LEU A 1 96 ? 0.399 2.583 -15.561 1.00 94.06 96 LEU A C 1
ATOM 739 O O . LEU A 1 96 ? 0.457 1.522 -16.185 1.00 94.06 96 LEU A O 1
ATOM 743 N N . PRO A 1 97 ? 0.651 3.771 -16.148 1.00 91.06 97 PRO A N 1
ATOM 744 C CA . PRO A 1 97 ? 0.686 5.091 -15.496 1.00 91.06 97 PRO A CA 1
ATOM 745 C C . PRO A 1 97 ? -0.703 5.645 -15.154 1.00 91.06 97 PRO A C 1
ATOM 747 O O . PRO A 1 97 ? -0.822 6.576 -14.360 1.00 91.06 97 PRO A O 1
ATOM 750 N N . LYS A 1 98 ? -1.754 5.069 -15.743 1.00 89.31 98 LYS A N 1
ATOM 751 C CA . LYS A 1 98 ? -3.138 5.511 -15.593 1.00 89.31 98 LYS A CA 1
ATOM 752 C C . LYS A 1 98 ? -3.994 4.392 -15.019 1.00 89.31 98 LYS A C 1
ATOM 754 O O . LYS A 1 98 ? -3.798 3.218 -15.313 1.00 89.31 98 LYS A O 1
ATOM 759 N N . GLY A 1 99 ? -4.986 4.784 -14.235 1.00 89.19 99 GLY A N 1
ATOM 760 C CA . GLY A 1 99 ? -5.920 3.870 -13.598 1.00 89.19 99 GLY A CA 1
ATOM 761 C C . GLY A 1 99 ? -6.560 4.521 -12.383 1.00 89.19 99 GLY A C 1
ATOM 762 O O . GLY A 1 99 ? -6.057 5.518 -11.861 1.00 89.19 99 GLY A O 1
ATOM 763 N N . VAL A 1 100 ? -7.685 3.957 -11.952 1.00 93.69 100 VAL A N 1
ATOM 764 C CA . VAL A 1 100 ? -8.302 4.318 -10.674 1.00 93.69 100 VAL A CA 1
ATOM 765 C C . VAL A 1 100 ? -7.646 3.483 -9.585 1.00 93.69 100 VAL A C 1
ATOM 767 O O . VAL A 1 100 ? -7.586 2.258 -9.693 1.00 93.69 100 VAL A O 1
ATOM 770 N N . VAL A 1 101 ? -7.170 4.139 -8.532 1.00 96.25 101 VAL A N 1
ATOM 771 C CA . VAL A 1 101 ? -6.704 3.467 -7.320 1.00 96.25 101 VAL A CA 1
ATOM 772 C C . VAL A 1 101 ? -7.905 2.935 -6.555 1.00 96.25 101 VAL A C 1
ATOM 774 O O . VAL A 1 101 ? -8.835 3.678 -6.246 1.00 96.25 101 VAL A O 1
ATOM 777 N N . LYS A 1 102 ? -7.858 1.666 -6.166 1.00 97.62 102 LYS A N 1
ATOM 778 C CA . LYS A 1 102 ? -8.804 1.077 -5.222 1.00 97.62 102 LYS A CA 1
ATOM 779 C C . LYS A 1 102 ? -8.049 0.569 -4.010 1.00 97.62 102 LYS A C 1
ATOM 781 O O . LYS A 1 102 ? -7.106 -0.202 -4.133 1.00 97.62 102 LYS A O 1
ATOM 786 N N . LEU A 1 103 ? -8.485 0.972 -2.827 1.00 97.25 103 LEU A N 1
ATOM 787 C CA . LEU A 1 103 ? -8.037 0.399 -1.569 1.00 97.25 103 LEU A CA 1
ATOM 788 C C . LEU A 1 103 ? -9.032 -0.668 -1.139 1.00 97.25 103 LEU A C 1
ATOM 790 O O . LEU A 1 103 ? -10.206 -0.386 -0.911 1.00 97.25 103 LEU A O 1
ATOM 794 N N . HIS A 1 104 ? -8.561 -1.894 -0.995 1.00 94.38 104 HIS A N 1
ATOM 795 C CA . HIS A 1 104 ? -9.335 -2.981 -0.429 1.00 94.38 104 HIS A CA 1
ATOM 796 C C . HIS A 1 104 ? -9.007 -3.144 1.040 1.00 94.38 104 HIS A C 1
ATOM 798 O O . HIS A 1 104 ? -7.852 -3.024 1.444 1.00 94.38 104 HIS A O 1
ATOM 804 N N . ALA A 1 105 ? -10.031 -3.452 1.823 1.00 92.00 105 ALA A N 1
ATOM 805 C CA . ALA A 1 105 ? -9.912 -3.733 3.236 1.00 92.00 105 ALA A CA 1
ATOM 806 C C . ALA A 1 105 ? -10.683 -5.011 3.567 1.00 92.00 105 ALA A C 1
ATOM 808 O O . ALA A 1 105 ? -11.865 -5.131 3.248 1.00 92.00 105 ALA A O 1
ATOM 809 N N . LEU A 1 106 ? -10.012 -5.972 4.189 1.00 87.38 106 LEU A N 1
ATOM 810 C CA . LEU A 1 106 ? -10.584 -7.223 4.661 1.00 87.38 106 LEU A CA 1
ATOM 811 C C . LEU A 1 106 ? -10.493 -7.247 6.193 1.00 87.38 106 LEU A C 1
ATOM 813 O O . LEU A 1 106 ? -9.434 -7.569 6.746 1.00 87.38 106 LEU A O 1
ATOM 817 N N . PRO A 1 107 ? -11.571 -6.874 6.899 1.00 84.81 107 PRO A N 1
ATOM 818 C CA . PRO A 1 107 ? -11.620 -6.964 8.345 1.00 84.81 107 PRO A CA 1
ATOM 819 C C . PRO A 1 107 ? -11.652 -8.432 8.768 1.00 84.81 107 PRO A C 1
ATOM 821 O O . PRO A 1 107 ? -12.093 -9.306 8.021 1.00 84.81 107 PRO A O 1
ATOM 824 N N . ARG A 1 108 ? -11.294 -8.702 10.024 1.00 75.19 108 ARG A N 1
ATOM 825 C CA . ARG A 1 108 ? -11.413 -10.048 10.612 1.00 75.19 108 ARG A CA 1
ATOM 826 C C . ARG A 1 108 ? -12.818 -10.660 10.478 1.00 75.19 108 ARG A C 1
ATOM 828 O O . ARG A 1 108 ? -12.944 -11.877 10.413 1.00 75.19 108 ARG A O 1
ATOM 835 N N . ALA A 1 109 ? -13.858 -9.825 10.450 1.00 77.88 109 ALA A N 1
ATOM 836 C CA . ALA A 1 109 ? -15.248 -10.252 10.284 1.00 77.88 109 ALA A CA 1
ATOM 837 C C . ALA A 1 109 ? -15.562 -10.826 8.884 1.00 77.88 109 ALA A C 1
ATOM 839 O O . ALA A 1 109 ? -16.614 -11.429 8.708 1.00 77.88 109 ALA A O 1
ATOM 840 N N . GLY A 1 110 ? -14.658 -10.669 7.909 1.00 75.75 110 GLY A N 1
ATOM 841 C CA . GLY A 1 110 ? -14.665 -11.414 6.647 1.00 75.75 110 GLY A CA 1
ATOM 842 C C . GLY A 1 110 ? -15.232 -10.679 5.432 1.00 75.75 110 GLY A C 1
ATOM 843 O O . GLY A 1 110 ? -14.961 -11.088 4.308 1.00 75.75 110 GLY A O 1
ATOM 844 N N . GLU A 1 111 ? -15.967 -9.580 5.605 1.00 86.62 111 GLU A N 1
ATOM 845 C CA . GLU A 1 111 ? -16.533 -8.856 4.462 1.00 86.62 111 GLU A CA 1
ATOM 846 C C . GLU A 1 111 ? -15.539 -7.838 3.885 1.00 86.62 111 GLU A C 1
ATOM 848 O O . GLU A 1 111 ? -15.258 -6.804 4.500 1.00 86.62 111 GLU A O 1
ATOM 853 N N . ARG A 1 112 ? -15.022 -8.118 2.681 1.00 89.81 112 ARG A N 1
ATOM 854 C CA . ARG A 1 112 ? -14.157 -7.193 1.933 1.00 89.81 112 ARG A CA 1
ATOM 855 C C . ARG A 1 112 ? -14.916 -5.910 1.593 1.00 89.81 112 ARG A C 1
ATOM 857 O O . ARG A 1 112 ? -15.983 -5.954 0.991 1.00 89.81 112 ARG A O 1
ATOM 864 N N . LYS A 1 113 ? -14.302 -4.766 1.885 1.00 94.19 113 LYS A N 1
ATOM 865 C CA . LYS A 1 113 ? -14.744 -3.434 1.455 1.00 94.19 113 LYS A CA 1
ATOM 866 C C . LYS A 1 113 ? -13.736 -2.831 0.487 1.00 94.19 113 LYS A C 1
ATOM 868 O O . LYS A 1 113 ? -12.549 -3.151 0.548 1.00 94.19 113 LYS A O 1
ATOM 873 N N . THR A 1 114 ? -14.213 -1.955 -0.389 1.00 96.69 114 THR A N 1
ATOM 874 C CA . THR A 1 114 ? -13.391 -1.256 -1.381 1.00 96.69 114 THR A CA 1
ATOM 875 C C . THR A 1 114 ? -13.650 0.242 -1.294 1.00 96.69 114 THR A C 1
ATOM 877 O O . THR A 1 114 ? -14.800 0.660 -1.176 1.00 96.69 114 THR A O 1
ATOM 880 N N . PHE A 1 115 ? -12.582 1.030 -1.354 1.00 97.50 115 PHE A N 1
ATOM 881 C CA . PHE A 1 115 ? -12.595 2.487 -1.312 1.00 97.50 115 PHE A CA 1
ATOM 882 C C . PHE A 1 115 ? -11.881 3.004 -2.558 1.00 97.50 115 PHE A C 1
ATOM 884 O O . PHE A 1 115 ? -10.698 2.724 -2.754 1.00 97.50 115 PHE A O 1
ATOM 891 N N . GLU A 1 116 ? -12.597 3.722 -3.416 1.00 97.44 116 GLU A N 1
ATOM 892 C CA . GLU A 1 116 ? -12.038 4.235 -4.667 1.00 97.44 116 GLU A CA 1
ATOM 893 C C . GLU A 1 116 ? -11.374 5.600 -4.453 1.00 97.44 116 GLU A C 1
ATOM 895 O O . GLU A 1 116 ? -11.881 6.473 -3.741 1.00 97.44 116 GLU A O 1
ATOM 900 N N . GLY A 1 117 ? -10.202 5.773 -5.051 1.00 94.25 117 GLY A N 1
ATOM 901 C CA . GLY A 1 117 ? -9.466 7.023 -5.070 1.00 94.25 117 GLY A CA 1
ATOM 902 C C . GLY A 1 117 ? -10.112 8.028 -6.017 1.00 94.25 117 GLY A C 1
ATOM 903 O O . GLY A 1 117 ? -10.577 7.678 -7.098 1.00 94.25 117 GLY A O 1
ATOM 904 N N . MET A 1 118 ? -10.115 9.297 -5.620 1.00 93.12 118 MET A N 1
ATOM 905 C CA . MET A 1 118 ? -10.551 10.412 -6.457 1.00 93.12 118 MET A CA 1
ATOM 906 C C . MET A 1 118 ? -9.418 11.424 -6.578 1.00 93.12 118 MET A C 1
ATOM 908 O O . MET A 1 118 ? -8.743 11.717 -5.596 1.00 93.12 118 MET A O 1
ATOM 912 N N . GLY A 1 119 ? -9.223 11.976 -7.774 1.00 91.19 119 GLY A N 1
ATOM 913 C CA . GLY A 1 119 ? -8.176 12.961 -8.035 1.00 91.19 119 GLY A CA 1
ATOM 914 C C . GLY A 1 119 ? -7.556 12.802 -9.416 1.00 91.19 119 GLY A C 1
ATOM 915 O O . GLY A 1 119 ? -7.813 11.824 -10.117 1.00 91.19 119 GLY A O 1
ATOM 916 N N . ARG A 1 120 ? -6.752 13.791 -9.818 1.00 89.31 120 ARG A N 1
ATOM 917 C CA . ARG A 1 120 ? -6.045 13.758 -11.109 1.00 89.31 120 ARG A CA 1
ATOM 918 C C . ARG A 1 120 ? -4.690 13.074 -10.992 1.00 89.31 120 ARG A C 1
ATOM 920 O O . ARG A 1 120 ? -4.277 12.408 -11.934 1.00 89.31 120 ARG A O 1
ATOM 927 N N . MET A 1 121 ? -4.015 13.242 -9.857 1.00 93.69 121 MET A N 1
ATOM 928 C CA . MET A 1 121 ? -2.710 1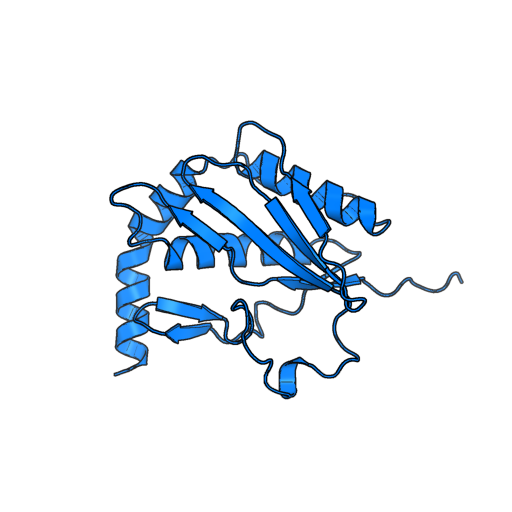2.643 -9.596 1.00 93.69 121 MET A CA 1
ATOM 929 C C . MET A 1 121 ? -2.853 11.363 -8.766 1.00 93.69 121 MET A C 1
ATOM 931 O O . MET A 1 121 ? -3.819 11.201 -8.018 1.00 93.69 121 MET A O 1
ATOM 935 N N . LEU A 1 122 ? -1.875 10.461 -8.869 1.00 94.00 122 LEU A N 1
ATOM 936 C CA . LEU A 1 122 ? -1.828 9.227 -8.081 1.00 94.00 122 LEU A CA 1
ATOM 937 C C . LEU A 1 122 ? -1.812 9.535 -6.576 1.00 94.00 122 LEU A C 1
ATOM 939 O O . LEU A 1 122 ? -2.534 8.897 -5.813 1.00 94.00 122 LEU A O 1
ATOM 943 N N . GLY A 1 123 ? -1.041 10.547 -6.163 1.00 93.75 123 GLY A N 1
ATOM 944 C CA . GLY A 1 123 ? -0.998 11.008 -4.770 1.00 93.75 123 GLY A CA 1
ATOM 945 C C . GLY A 1 123 ? -2.376 11.407 -4.226 1.00 93.75 123 GLY A C 1
ATOM 946 O O . GLY A 1 123 ? -2.750 10.968 -3.140 1.00 93.75 123 GLY A O 1
ATOM 947 N N . ASP A 1 124 ? -3.165 12.149 -5.014 1.00 94.38 124 ASP A N 1
ATOM 948 C CA . ASP A 1 124 ? -4.525 12.562 -4.636 1.00 94.38 124 ASP A CA 1
ATOM 949 C C . ASP A 1 124 ? -5.452 11.353 -4.468 1.00 94.38 124 ASP A C 1
ATOM 951 O O . ASP A 1 124 ? -6.195 11.257 -3.491 1.00 94.38 124 ASP A O 1
ATOM 955 N N . GLN A 1 125 ? -5.394 10.412 -5.417 1.00 95.50 125 GLN A N 1
ATOM 956 C CA . GLN A 1 125 ? -6.228 9.215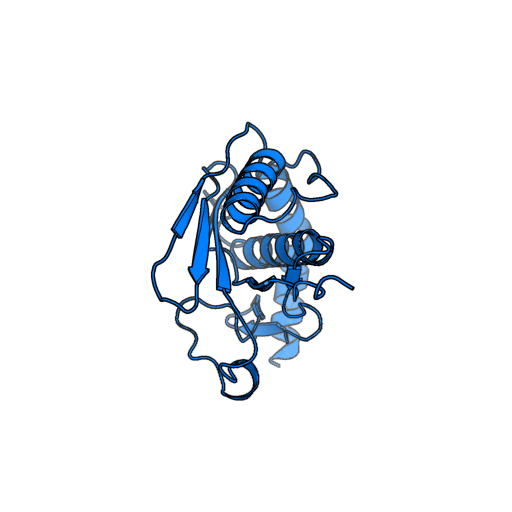 -5.387 1.00 95.50 125 GLN A CA 1
ATOM 957 C C . GLN A 1 125 ? -5.921 8.340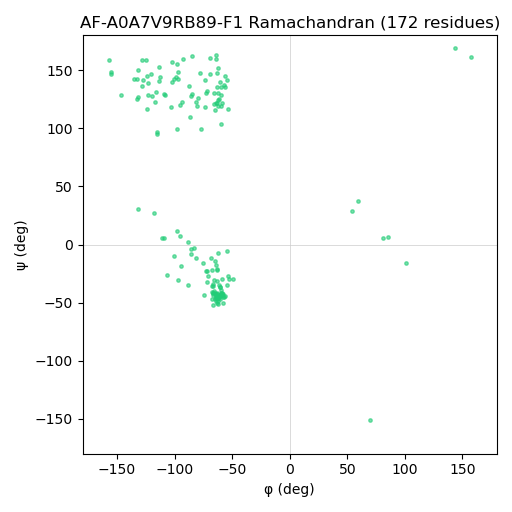 -4.165 1.00 95.50 125 GLN A C 1
ATOM 959 O O . GLN A 1 125 ? -6.847 7.851 -3.515 1.00 95.50 125 GLN A O 1
ATOM 964 N N . LEU A 1 126 ? -4.638 8.175 -3.828 1.00 95.19 126 LEU A N 1
ATOM 965 C CA . LEU A 1 126 ? -4.195 7.452 -2.634 1.00 95.19 126 LEU A CA 1
ATOM 966 C C . LEU A 1 126 ? -4.671 8.144 -1.352 1.00 95.19 126 LEU A C 1
ATOM 968 O O . LEU A 1 126 ? -5.288 7.498 -0.505 1.00 95.19 126 LEU A O 1
ATOM 972 N N . ASP A 1 127 ? -4.445 9.456 -1.230 1.00 94.75 127 ASP A N 1
ATOM 973 C CA . ASP A 1 127 ? -4.897 10.243 -0.078 1.00 94.75 127 ASP A CA 1
ATOM 974 C C . ASP A 1 127 ? -6.417 10.151 0.095 1.00 94.75 127 ASP A C 1
ATOM 976 O O . ASP A 1 127 ? -6.914 9.986 1.212 1.00 94.75 127 ASP A O 1
ATOM 980 N N . HIS A 1 128 ? -7.175 10.233 -1.000 1.00 95.81 128 HIS A N 1
ATOM 981 C CA . HIS A 1 128 ? -8.624 10.089 -0.961 1.00 95.81 128 HIS A CA 1
ATOM 982 C C . HIS A 1 128 ? -9.045 8.701 -0.462 1.00 95.81 128 HIS A C 1
ATOM 984 O O . HIS A 1 128 ? -9.841 8.598 0.475 1.00 95.81 128 HIS A O 1
ATOM 990 N N . ALA A 1 129 ? -8.494 7.636 -1.051 1.00 96.88 129 ALA A N 1
ATOM 991 C CA . ALA A 1 129 ? -8.827 6.264 -0.682 1.00 96.88 129 ALA A CA 1
ATOM 992 C C . ALA A 1 129 ? -8.496 5.977 0.794 1.00 96.88 129 ALA A C 1
ATOM 994 O O . ALA A 1 129 ? -9.329 5.419 1.516 1.00 96.88 129 ALA A O 1
ATOM 995 N N . PHE A 1 130 ? -7.331 6.426 1.280 1.00 96.12 130 PHE A N 1
ATOM 996 C CA . PHE A 1 130 ? -6.952 6.282 2.687 1.00 96.12 130 PHE A CA 1
ATOM 997 C C . PHE A 1 130 ? -7.871 7.058 3.622 1.00 96.12 130 PHE A C 1
ATOM 999 O O . PHE A 1 130 ? -8.325 6.500 4.617 1.00 96.12 130 PHE A O 1
ATOM 1006 N N . ASN A 1 131 ? -8.187 8.317 3.316 1.00 96.38 131 ASN A N 1
ATOM 1007 C CA . ASN A 1 131 ? -9.053 9.125 4.176 1.00 96.38 131 ASN A CA 1
ATOM 1008 C C . ASN A 1 131 ? -10.493 8.593 4.216 1.00 96.38 131 ASN A C 1
ATOM 1010 O O . ASN A 1 131 ? -11.119 8.608 5.277 1.00 96.38 131 ASN A O 1
ATOM 1014 N N . SER A 1 132 ? -10.997 8.063 3.100 1.00 96.94 132 SER A N 1
ATOM 1015 C CA . SER A 1 132 ? -12.295 7.384 3.054 1.00 96.94 132 SER A CA 1
ATOM 1016 C C . SER A 1 132 ? -12.307 6.135 3.945 1.00 96.94 132 SER A C 1
ATOM 1018 O O . SER A 1 132 ? -13.202 5.954 4.776 1.00 96.94 132 SER A O 1
ATOM 1020 N N . TRP A 1 133 ? -11.256 5.314 3.861 1.00 97.19 133 TRP A N 1
ATOM 1021 C CA . TRP A 1 133 ? -11.102 4.137 4.716 1.00 97.19 133 TRP A CA 1
ATOM 1022 C C . TRP A 1 133 ? -10.947 4.491 6.207 1.00 97.19 133 TRP A C 1
ATOM 1024 O O . TRP A 1 133 ? -11.639 3.903 7.043 1.00 97.19 133 TRP A O 1
ATOM 1034 N N . LEU A 1 134 ? -10.118 5.485 6.550 1.00 96.06 134 LEU A N 1
ATOM 1035 C CA . LEU A 1 134 ? -9.939 5.989 7.921 1.00 96.06 134 LEU A CA 1
ATOM 1036 C C . LEU A 1 134 ? -11.264 6.489 8.514 1.00 96.06 134 LEU A C 1
ATOM 1038 O O . LEU A 1 134 ? -11.626 6.122 9.637 1.00 96.06 134 LEU A O 1
ATOM 1042 N N . SER A 1 135 ? -12.025 7.262 7.735 1.00 95.75 135 SER A N 1
ATOM 1043 C CA . SER A 1 135 ? -13.352 7.744 8.125 1.00 95.75 135 SER A CA 1
ATOM 1044 C C . SER A 1 135 ? -14.306 6.582 8.425 1.00 95.75 135 SER A C 1
ATOM 1046 O O . SER A 1 135 ? -14.959 6.568 9.470 1.00 95.75 135 SER A O 1
ATOM 1048 N N . GLY A 1 136 ? -14.284 5.528 7.602 1.00 93.62 136 GLY A N 1
ATOM 1049 C CA . GLY A 1 136 ? -15.040 4.291 7.827 1.00 93.62 136 GLY A CA 1
ATOM 1050 C C . GLY A 1 136 ? -14.661 3.513 9.098 1.00 93.62 136 GLY A C 1
ATOM 1051 O O . GLY A 1 136 ? -15.328 2.531 9.439 1.00 93.62 136 GLY A O 1
ATOM 1052 N N . ARG A 1 137 ? -13.598 3.909 9.810 1.00 92.00 137 ARG A N 1
ATOM 1053 C CA . ARG A 1 137 ? -13.179 3.364 11.118 1.00 92.00 137 ARG A CA 1
ATOM 1054 C C . ARG A 1 137 ? -13.355 4.368 12.264 1.00 92.00 137 ARG A C 1
ATOM 1056 O O . ARG A 1 137 ? -12.964 4.088 13.404 1.00 92.00 137 ARG A O 1
ATOM 1063 N N . GLY A 1 138 ? -13.957 5.526 11.984 1.00 92.94 138 GLY A N 1
ATOM 1064 C CA . GLY A 1 138 ? -14.077 6.628 12.934 1.00 92.94 138 GLY A CA 1
ATOM 1065 C C . GLY A 1 138 ? -12.707 7.115 13.404 1.00 92.94 138 GLY A C 1
ATOM 1066 O O . GLY A 1 138 ? -12.519 7.352 14.599 1.00 92.94 138 GLY A O 1
ATOM 1067 N N . LEU A 1 139 ? -11.731 7.141 12.494 1.00 93.00 139 LEU A N 1
ATOM 1068 C CA . LEU A 1 139 ? -10.401 7.698 12.709 1.00 93.00 139 LEU A CA 1
ATOM 1069 C C . LEU A 1 139 ? -10.315 9.080 12.054 1.00 93.00 139 LEU A C 1
ATOM 1071 O O . LEU A 1 139 ? -11.083 9.399 11.146 1.00 93.00 139 LEU A O 1
ATOM 1075 N N . ALA A 1 140 ? -9.386 9.903 12.539 1.00 93.31 140 ALA A N 1
ATOM 1076 C CA . ALA A 1 140 ? -9.085 11.181 11.910 1.00 93.31 140 ALA A CA 1
ATOM 1077 C C . ALA A 1 140 ? -8.504 10.973 10.500 1.00 93.31 140 ALA A C 1
ATOM 1079 O O . ALA A 1 140 ? -8.055 9.883 10.147 1.00 93.31 140 ALA A O 1
ATOM 1080 N N . ALA A 1 141 ? -8.515 12.032 9.693 1.00 93.00 141 ALA A N 1
ATOM 1081 C CA . ALA A 1 141 ? -7.806 12.034 8.420 1.00 93.00 141 ALA A CA 1
ATOM 1082 C C . ALA A 1 141 ? -6.287 11.905 8.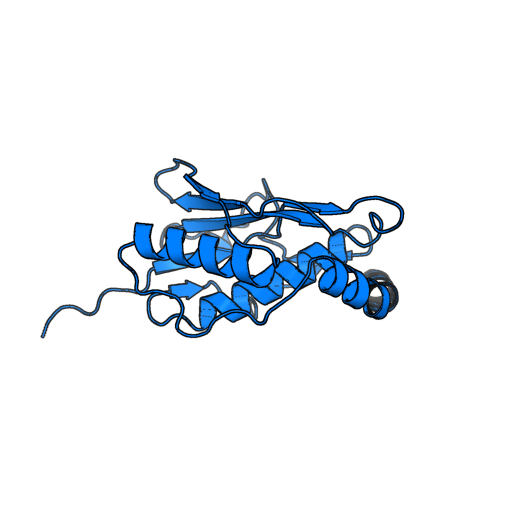635 1.00 93.00 141 ALA A C 1
ATOM 1084 O O . ALA A 1 141 ? -5.766 12.213 9.713 1.00 93.00 141 ALA A O 1
ATOM 1085 N N . SER A 1 142 ? -5.571 11.487 7.590 1.00 88.69 142 SER A N 1
ATOM 1086 C CA . SER A 1 142 ? -4.108 11.450 7.608 1.00 88.69 142 SER A CA 1
ATOM 1087 C C . SER A 1 142 ? -3.532 12.829 7.942 1.00 88.69 142 SER A C 1
ATOM 1089 O O . SER A 1 142 ? -3.974 13.854 7.421 1.00 88.69 142 SER A O 1
ATOM 1091 N N . THR A 1 143 ? -2.533 12.859 8.825 1.00 82.75 143 THR A N 1
ATOM 1092 C CA . THR A 1 143 ? -1.912 14.101 9.312 1.00 82.75 143 THR A CA 1
ATOM 1093 C C . THR A 1 143 ? -1.040 14.773 8.256 1.00 82.75 143 THR A C 1
ATOM 1095 O O . THR A 1 143 ? -0.800 15.977 8.327 1.00 82.75 143 THR A O 1
ATOM 1098 N N . ARG A 1 144 ? -0.567 14.009 7.265 1.00 86.44 144 ARG A N 1
ATOM 1099 C CA . ARG A 1 144 ? 0.275 14.488 6.172 1.00 86.44 144 ARG A CA 1
ATOM 1100 C C . ARG A 1 144 ? -0.279 13.978 4.854 1.00 86.44 144 ARG A C 1
ATOM 1102 O O . ARG A 1 144 ? -0.432 12.775 4.690 1.00 86.44 144 ARG A O 1
ATOM 1109 N N . LYS A 1 145 ? -0.508 14.888 3.910 1.00 86.38 145 LYS A N 1
ATOM 1110 C CA . LYS A 1 145 ? -0.859 14.532 2.534 1.00 86.38 145 LYS A CA 1
ATOM 1111 C C . LYS A 1 145 ? 0.321 13.900 1.807 1.00 86.38 145 LYS A C 1
ATOM 1113 O O . LYS A 1 145 ? 1.476 14.269 2.055 1.00 86.38 145 LYS A O 1
ATOM 1118 N N . LEU A 1 146 ? 0.031 12.969 0.911 1.00 87.12 146 LEU A N 1
ATOM 1119 C CA . LEU A 1 146 ? 1.004 12.510 -0.066 1.00 87.12 146 LEU A CA 1
ATOM 1120 C C . LEU A 1 146 ? 1.403 13.672 -0.979 1.00 87.12 146 LEU A C 1
ATOM 1122 O O . LEU A 1 146 ? 0.638 14.603 -1.230 1.00 87.12 146 LEU A O 1
ATOM 1126 N N . ALA A 1 147 ? 2.654 13.643 -1.433 1.00 83.88 147 ALA A N 1
ATOM 1127 C CA . ALA A 1 147 ? 3.121 14.609 -2.415 1.00 83.88 147 ALA A CA 1
ATOM 1128 C C . ALA A 1 147 ? 2.316 14.454 -3.721 1.00 83.88 147 ALA A C 1
ATOM 1130 O O . ALA A 1 147 ? 1.861 13.343 -4.019 1.00 83.88 147 ALA A O 1
ATOM 1131 N N . PRO A 1 148 ? 2.161 15.530 -4.512 1.00 84.69 148 PRO A N 1
ATOM 1132 C CA . PRO A 1 148 ? 1.619 15.423 -5.860 1.00 84.69 148 PRO A CA 1
ATOM 1133 C C . PRO A 1 148 ? 2.535 14.505 -6.678 1.00 84.69 148 PRO A C 1
ATOM 1135 O O . PRO A 1 148 ? 3.637 14.888 -7.054 1.00 84.69 148 PRO A O 1
ATOM 1138 N N . LEU A 1 149 ? 2.082 13.270 -6.882 1.00 90.81 149 LEU A N 1
ATOM 1139 C CA . LEU A 1 149 ? 2.813 12.189 -7.537 1.00 90.81 149 LEU A CA 1
ATOM 1140 C C . LEU A 1 149 ? 1.979 11.692 -8.713 1.00 90.81 149 LEU A C 1
ATOM 1142 O O . LEU A 1 149 ? 0.798 11.388 -8.526 1.00 90.81 149 LEU A O 1
ATOM 1146 N N . ALA A 1 150 ? 2.567 11.607 -9.901 1.00 93.75 150 ALA A N 1
ATOM 1147 C CA . ALA A 1 150 ? 1.953 10.993 -11.071 1.00 93.75 150 ALA A CA 1
ATOM 1148 C C . ALA A 1 150 ? 2.333 9.504 -11.173 1.00 93.75 150 ALA A C 1
ATOM 1150 O O . ALA A 1 150 ? 3.317 9.053 -10.584 1.00 93.75 150 ALA A O 1
ATOM 1151 N N . GLY A 1 151 ? 1.555 8.711 -11.915 1.00 91.75 151 GLY A N 1
ATOM 1152 C CA . GLY A 1 151 ? 1.879 7.294 -12.118 1.00 91.75 151 GLY A CA 1
ATOM 1153 C C . GLY A 1 151 ? 3.169 7.104 -12.921 1.00 91.75 151 GLY A C 1
ATOM 1154 O O . GLY A 1 151 ? 3.930 6.164 -12.689 1.00 91.75 151 GLY A O 1
ATOM 1155 N N . GLU A 1 152 ? 3.457 8.048 -13.812 1.00 93.94 152 GLU A N 1
ATOM 1156 C CA . GLU A 1 152 ? 4.683 8.134 -14.597 1.00 93.94 152 GLU A CA 1
ATOM 1157 C C . GLU A 1 152 ? 5.931 8.293 -13.714 1.00 93.94 152 GLU A C 1
ATOM 1159 O O . GLU A 1 152 ? 6.971 7.717 -14.030 1.00 93.94 152 GLU A O 1
ATOM 1164 N N . ASP A 1 153 ? 5.830 9.000 -12.584 1.00 94.31 153 ASP A N 1
ATOM 1165 C CA . ASP A 1 153 ? 6.949 9.200 -11.653 1.00 94.31 153 ASP A CA 1
ATOM 1166 C C . ASP A 1 153 ? 7.356 7.885 -10.972 1.00 94.31 153 ASP A C 1
ATOM 1168 O O . ASP A 1 153 ? 8.542 7.622 -10.750 1.00 94.31 153 ASP A O 1
ATOM 1172 N N . VAL A 1 154 ? 6.376 7.019 -10.684 1.00 93.75 154 VAL A N 1
ATOM 1173 C CA . VAL A 1 154 ? 6.622 5.674 -10.146 1.00 93.75 154 VAL A CA 1
ATOM 1174 C C . VAL A 1 154 ? 7.384 4.845 -11.176 1.00 93.75 154 VAL A C 1
ATOM 1176 O O . VAL A 1 154 ? 8.420 4.271 -10.843 1.00 93.75 154 VAL A O 1
ATOM 1179 N N . ILE A 1 155 ? 6.920 4.838 -12.432 1.00 94.69 155 ILE A N 1
ATOM 1180 C CA . ILE A 1 155 ? 7.569 4.116 -13.538 1.00 94.69 155 ILE A CA 1
ATOM 1181 C C . ILE A 1 155 ? 8.997 4.630 -13.761 1.00 94.69 155 ILE A C 1
ATOM 1183 O O . ILE A 1 155 ? 9.939 3.842 -13.861 1.00 94.69 155 ILE A O 1
ATOM 1187 N N . ALA A 1 156 ? 9.184 5.951 -13.798 1.00 94.38 156 ALA A N 1
ATOM 1188 C CA . ALA A 1 156 ? 10.497 6.563 -13.966 1.00 94.38 156 ALA A CA 1
ATOM 1189 C C . ALA A 1 156 ? 11.458 6.153 -12.843 1.00 94.38 156 ALA A C 1
ATOM 1191 O O . ALA A 1 156 ? 12.606 5.802 -13.112 1.00 94.38 156 ALA A O 1
ATOM 1192 N N . THR A 1 157 ? 10.976 6.125 -11.599 1.00 93.88 157 THR A N 1
ATOM 1193 C CA . THR A 1 157 ? 11.776 5.708 -10.444 1.00 93.88 157 THR A CA 1
ATOM 1194 C C . THR A 1 157 ? 12.220 4.250 -10.573 1.00 93.88 157 THR A C 1
ATOM 1196 O O . THR A 1 157 ? 13.407 3.955 -10.424 1.00 93.88 157 THR A O 1
ATOM 1199 N N . VAL A 1 158 ? 11.305 3.330 -10.898 1.00 93.19 158 VAL A N 1
ATOM 1200 C CA . VAL A 1 158 ? 11.638 1.895 -10.975 1.00 93.19 158 VAL A CA 1
ATOM 1201 C C . VAL A 1 158 ? 12.523 1.534 -12.159 1.00 93.19 158 VAL A C 1
ATOM 1203 O O . VAL A 1 158 ? 13.330 0.618 -12.038 1.00 93.19 158 VAL A O 1
ATOM 1206 N N . ARG A 1 159 ? 12.477 2.289 -13.262 1.00 92.81 159 ARG A N 1
ATOM 1207 C CA . ARG A 1 159 ? 13.439 2.133 -14.365 1.00 92.81 159 ARG A CA 1
ATOM 1208 C C . ARG A 1 159 ? 14.878 2.391 -13.920 1.00 92.81 159 ARG A C 1
ATOM 1210 O O . ARG A 1 159 ? 15.789 1.716 -14.389 1.00 92.81 159 ARG A O 1
ATOM 1217 N N . VAL A 1 160 ? 15.079 3.354 -13.018 1.00 92.94 160 VAL A N 1
ATOM 1218 C CA . VAL A 1 160 ? 16.410 3.714 -12.510 1.00 92.94 160 VAL A CA 1
ATOM 1219 C C . VAL A 1 160 ? 16.928 2.666 -11.525 1.00 92.94 160 VAL A C 1
ATOM 1221 O O . VAL A 1 160 ? 18.093 2.284 -11.601 1.00 92.94 160 VAL A O 1
ATOM 1224 N N . ILE A 1 161 ? 16.081 2.190 -10.607 1.00 89.50 161 ILE A N 1
ATOM 1225 C CA . ILE A 1 161 ? 16.520 1.302 -9.514 1.00 89.50 161 ILE A CA 1
ATOM 1226 C C . ILE A 1 161 ? 16.355 -0.194 -9.818 1.00 89.50 161 ILE A C 1
ATOM 1228 O O . ILE A 1 161 ? 16.967 -1.026 -9.149 1.00 89.50 161 ILE A O 1
ATOM 1232 N N . GLY A 1 162 ? 15.527 -0.555 -10.801 1.00 87.12 162 GLY A N 1
ATOM 1233 C CA . GLY A 1 162 ? 15.038 -1.922 -10.966 1.00 87.12 162 GLY A CA 1
ATOM 1234 C C . GLY A 1 162 ? 16.118 -2.929 -11.341 1.00 87.12 162 GLY A C 1
ATOM 1235 O O . GLY A 1 162 ? 16.175 -4.006 -10.755 1.00 87.12 162 GLY A O 1
ATOM 1236 N N . SER A 1 163 ? 17.037 -2.567 -12.239 1.00 84.50 163 SER A N 1
ATOM 1237 C CA . SER A 1 163 ? 18.155 -3.446 -12.616 1.00 84.50 163 SER A CA 1
ATOM 1238 C C . SER A 1 163 ? 19.033 -3.807 -11.414 1.00 84.50 163 SER A C 1
ATOM 1240 O O . SER A 1 163 ? 19.376 -4.975 -11.233 1.00 84.50 163 SER A O 1
ATOM 1242 N N . GLY A 1 164 ? 19.327 -2.830 -10.551 1.00 87.12 164 GLY A N 1
ATOM 1243 C CA . GLY A 1 164 ? 20.083 -3.049 -9.321 1.00 87.12 164 GLY A CA 1
ATOM 1244 C C . GLY A 1 164 ? 19.336 -3.924 -8.313 1.00 87.12 164 GLY A C 1
ATOM 1245 O O . GLY A 1 164 ? 19.944 -4.789 -7.686 1.00 87.12 164 GLY A O 1
ATOM 1246 N N . LEU A 1 165 ? 18.018 -3.752 -8.163 1.00 85.44 165 LEU A N 1
ATOM 1247 C C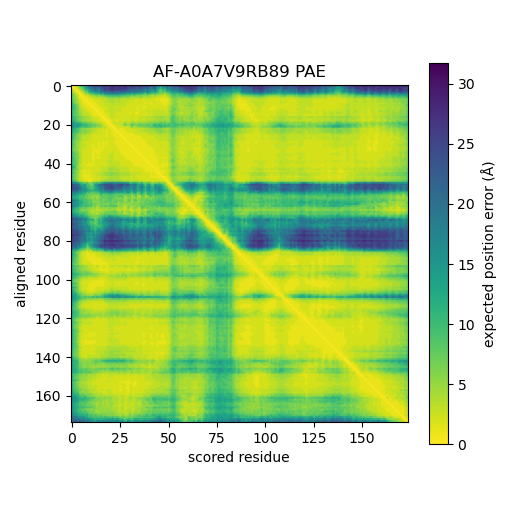A . LEU A 1 165 ? 17.209 -4.592 -7.269 1.00 85.44 165 LEU A CA 1
ATOM 1248 C C . LEU A 1 165 ? 17.180 -6.057 -7.727 1.00 85.44 165 LEU A C 1
ATOM 1250 O O . LEU A 1 165 ? 17.386 -6.951 -6.906 1.00 85.44 165 LEU A O 1
ATOM 1254 N N . VAL A 1 166 ? 16.996 -6.298 -9.027 1.00 85.25 166 VAL A N 1
ATOM 1255 C CA . VAL A 1 166 ? 17.007 -7.648 -9.615 1.00 85.25 166 VAL A CA 1
ATOM 1256 C C . VAL A 1 166 ? 18.378 -8.308 -9.464 1.00 85.25 166 VAL A C 1
ATOM 1258 O O . VAL A 1 166 ? 18.472 -9.485 -9.110 1.00 85.25 166 VAL A O 1
ATOM 1261 N N . GLU A 1 167 ? 19.462 -7.566 -9.700 1.00 85.75 167 GLU A N 1
ATOM 1262 C CA . GLU A 1 167 ? 20.819 -8.088 -9.522 1.00 85.75 167 GLU A CA 1
ATOM 1263 C C . GLU A 1 167 ? 21.078 -8.505 -8.066 1.00 85.75 167 GLU A C 1
ATOM 1265 O O . GLU A 1 167 ? 21.584 -9.603 -7.819 1.00 85.75 167 GLU A O 1
ATOM 1270 N N . HIS A 1 168 ? 20.685 -7.675 -7.096 1.00 85.25 168 HIS A N 1
ATOM 1271 C CA . HIS A 1 168 ? 20.812 -8.010 -5.678 1.00 85.25 168 HIS A CA 1
ATOM 1272 C C . HIS A 1 168 ? 19.964 -9.223 -5.283 1.00 85.25 168 HIS A C 1
ATOM 1274 O O . HIS A 1 168 ? 20.460 -10.093 -4.567 1.00 85.25 168 HIS A O 1
ATOM 1280 N N . ALA A 1 169 ? 18.724 -9.321 -5.772 1.00 84.31 169 ALA A N 1
ATOM 1281 C CA . ALA A 1 169 ? 17.857 -10.464 -5.493 1.00 84.31 169 ALA A CA 1
ATOM 1282 C C . ALA A 1 169 ? 18.479 -11.780 -5.989 1.00 84.31 169 ALA A C 1
ATOM 1284 O O . ALA A 1 169 ? 18.474 -12.775 -5.266 1.00 84.31 169 ALA A O 1
ATOM 1285 N N . ARG A 1 170 ? 19.084 -11.776 -7.185 1.00 83.12 170 ARG A N 1
ATOM 1286 C CA . ARG A 1 170 ? 19.782 -12.947 -7.746 1.00 83.12 170 ARG A CA 1
ATOM 1287 C C . ARG A 1 170 ? 21.037 -13.319 -6.962 1.00 83.12 170 ARG A C 1
ATOM 1289 O O . ARG A 1 170 ? 21.254 -14.500 -6.705 1.00 83.12 170 ARG A O 1
ATOM 1296 N N . LYS A 1 171 ? 21.849 -12.332 -6.565 1.00 84.69 171 LYS A N 1
ATOM 1297 C CA . LYS A 1 171 ? 23.057 -12.565 -5.751 1.00 84.69 171 LYS A CA 1
ATOM 1298 C C . LYS A 1 171 ? 22.734 -13.144 -4.377 1.00 84.69 171 LYS A C 1
ATOM 1300 O O . LYS A 1 171 ? 23.537 -13.895 -3.851 1.00 84.69 171 LYS A O 1
ATOM 1305 N N . TRP A 1 172 ? 21.577 -12.813 -3.807 1.00 79.38 172 TRP A N 1
ATOM 1306 C CA . TRP A 1 172 ? 21.145 -13.367 -2.523 1.00 79.38 172 TRP A CA 1
ATOM 1307 C C . TRP A 1 172 ? 20.864 -14.875 -2.610 1.00 79.38 172 TRP A C 1
ATOM 1309 O O . TRP A 1 172 ? 21.091 -15.607 -1.653 1.00 79.38 172 TRP A O 1
ATOM 1319 N N . THR A 1 173 ? 20.357 -15.349 -3.750 1.00 68.44 173 THR A N 1
ATOM 1320 C CA . THR A 1 173 ? 19.996 -16.763 -3.957 1.00 68.44 173 THR A CA 1
ATOM 1321 C C . THR A 1 173 ? 21.146 -17.663 -4.416 1.00 68.44 173 THR A C 1
ATOM 1323 O O . THR A 1 173 ? 20.934 -18.871 -4.514 1.00 68.44 173 THR A O 1
ATOM 1326 N N . ALA A 1 174 ? 22.308 -17.089 -4.744 1.00 61.12 174 ALA A N 1
ATOM 1327 C CA . ALA A 1 174 ? 23.496 -17.797 -5.232 1.00 61.12 174 ALA A CA 1
ATOM 1328 C C . ALA A 1 174 ? 24.459 -18.125 -4.084 1.00 61.12 174 ALA A C 1
ATOM 1330 O O . ALA A 1 174 ? 25.045 -19.229 -4.126 1.00 61.12 174 ALA A O 1
#

Sequence (174 aa):
MPALRKPHRIAVLVPQLAIEGGDAAYAAEAGLLVWMTCIEHLRRHPGLAVYDAESTPLFPRDGHFAPQHALVGATPVDGFFASTRRDELIWLELGLPKGVVKLHALPRAGERKTFEGMGRMLGDQLDHAFNSWLSGRGLAASTRKLAPLAGEDVIATVRVIGSGLVEHARKWTA

Nearest PDB structures (foldseek):
  2qgy-assembly1_B  TM=4.093E-01  e=8.153E-01  unclassified
  4e5t-assembly1_D  TM=5.104E-01  e=1.969E+00  Roseibium alexandrii DFL-11
  6g2d-assembly1_B  TM=5.259E-01  e=2.872E+00  Homo sapiens
  6g2d-assembly1_F  TM=4.284E-01  e=9.501E+00  Homo sapiens
  6g2d-assembly1_D  TM=3.452E-01  e=7.386E+00  Homo sapiens